Protein AF-A0A2I0Z1G9-F1 (afdb_monomer_lite)

Organism: Lactiplantibacillus pentosus (NCBI:txid1589)

Radius of gyration: 17.46 Å; chains: 1; bounding box: 32×21×58 Å

Sequence (108 aa):
MTLTNQETDYLLNLLTNQMLNLLSRVTRWQTHSLSQSQYDQQVAETLQPELTLLSTLTEKLGPQASDTAQLGAIQVGLAKLQAATTYQLTTEQLAQANERRLHRHFRD

Structure (mmCIF, N/CA/C/O backbone):
data_AF-A0A2I0Z1G9-F1
#
_entry.id   AF-A0A2I0Z1G9-F1
#
loop_
_atom_site.group_PDB
_atom_site.id
_atom_site.type_symbol
_atom_site.label_atom_id
_atom_site.label_alt_id
_atom_site.label_comp_id
_atom_site.label_asym_id
_atom_site.label_entity_id
_atom_site.label_seq_id
_atom_site.pdbx_PDB_ins_code
_atom_site.Cartn_x
_atom_site.Cartn_y
_atom_site.Cartn_z
_atom_site.occupancy
_atom_site.B_iso_or_equiv
_atom_site.auth_seq_id
_atom_site.auth_comp_id
_atom_site.auth_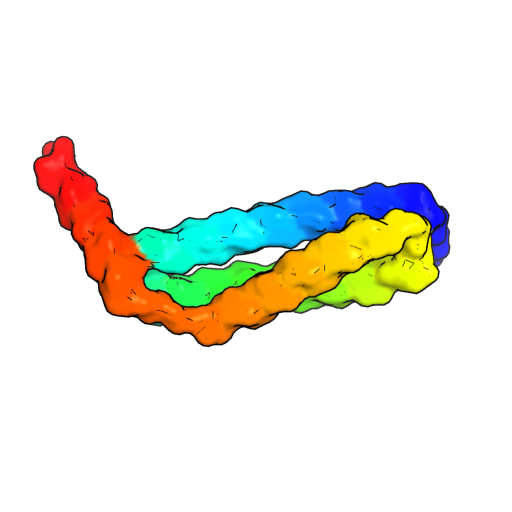asym_id
_atom_site.auth_atom_id
_atom_site.pdbx_PDB_model_num
ATOM 1 N N . MET A 1 1 ? -8.630 12.957 25.163 1.00 64.19 1 MET A N 1
ATOM 2 C CA . MET A 1 1 ? -10.001 12.661 24.703 1.00 64.19 1 MET A CA 1
ATOM 3 C C . MET A 1 1 ? -10.009 11.198 24.293 1.00 64.19 1 MET A C 1
ATOM 5 O O . MET A 1 1 ? -9.100 10.811 23.570 1.00 64.19 1 MET A O 1
ATOM 9 N N . THR A 1 2 ? -10.917 10.389 24.832 1.00 84.56 2 THR A N 1
ATOM 10 C CA . THR A 1 2 ? -1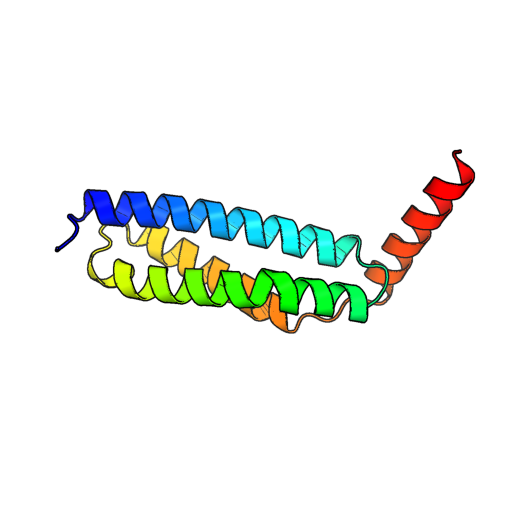1.005 8.948 24.534 1.00 84.56 2 THR A CA 1
ATOM 11 C C . THR A 1 2 ? -12.123 8.753 23.521 1.00 84.56 2 THR A C 1
ATOM 13 O O . THR A 1 2 ? -13.211 9.278 23.747 1.00 84.56 2 THR A O 1
ATOM 16 N N . LEU A 1 3 ? -11.849 8.063 22.414 1.00 90.06 3 LEU A N 1
ATOM 17 C CA . LEU A 1 3 ? -12.861 7.744 21.409 1.00 90.06 3 LEU A CA 1
ATOM 18 C C . LEU A 1 3 ? -13.785 6.642 21.935 1.00 90.06 3 LEU A C 1
ATOM 20 O O . LEU A 1 3 ? -13.357 5.751 22.671 1.00 90.06 3 LEU A O 1
ATOM 24 N N . THR A 1 4 ? -15.054 6.704 21.559 1.00 94.19 4 THR A N 1
ATOM 25 C CA . THR A 1 4 ? -15.983 5.582 21.706 1.00 94.19 4 THR A CA 1
ATOM 26 C C . THR A 1 4 ? -15.651 4.484 20.695 1.00 94.19 4 THR A C 1
ATOM 28 O O . THR A 1 4 ? -15.041 4.746 19.659 1.00 94.19 4 THR A O 1
ATOM 31 N N . ASN A 1 5 ? -16.105 3.253 20.947 1.00 92.69 5 ASN A N 1
ATOM 32 C CA . ASN A 1 5 ? -15.926 2.149 19.997 1.00 92.69 5 ASN A CA 1
ATOM 33 C C . ASN A 1 5 ? -16.505 2.490 18.613 1.00 92.69 5 ASN A C 1
ATOM 35 O O . ASN A 1 5 ? -15.869 2.230 17.601 1.00 92.69 5 ASN A O 1
ATOM 39 N N . GLN A 1 6 ? -17.669 3.148 18.565 1.00 92.75 6 GLN A N 1
ATOM 40 C CA . GLN A 1 6 ? -18.306 3.538 17.305 1.00 92.75 6 GLN A CA 1
ATOM 41 C C . GLN A 1 6 ? -17.493 4.590 16.535 1.00 92.75 6 GLN A C 1
ATOM 43 O O . GLN A 1 6 ? -17.380 4.503 15.314 1.00 92.75 6 GLN A O 1
ATOM 48 N N . GLU A 1 7 ? -16.919 5.580 17.225 1.00 94.88 7 GLU A N 1
ATOM 49 C CA . GLU A 1 7 ? -16.020 6.555 16.594 1.00 94.88 7 GLU A CA 1
ATOM 50 C C . GLU A 1 7 ? -14.740 5.880 16.094 1.00 94.88 7 GLU A C 1
ATOM 52 O O . GLU A 1 7 ? -14.288 6.168 14.987 1.00 94.88 7 GLU A O 1
ATOM 57 N N . THR A 1 8 ? -14.186 4.944 16.867 1.00 94.81 8 THR A N 1
ATOM 58 C CA . THR A 1 8 ? -13.025 4.144 16.466 1.00 94.81 8 THR A CA 1
ATOM 59 C C . THR A 1 8 ? -13.312 3.321 15.212 1.00 94.81 8 THR A C 1
ATOM 61 O O . THR A 1 8 ? -12.556 3.416 14.247 1.00 94.81 8 THR A O 1
ATOM 64 N N . ASP A 1 9 ? -14.417 2.575 15.174 1.00 93.44 9 ASP A N 1
ATOM 65 C CA . ASP A 1 9 ? -14.793 1.756 14.016 1.00 93.44 9 ASP A CA 1
ATOM 66 C C . ASP A 1 9 ? -15.088 2.631 12.782 1.00 93.44 9 ASP A C 1
ATOM 68 O O . ASP A 1 9 ? -14.685 2.311 11.662 1.00 93.44 9 ASP A O 1
ATOM 72 N N . TYR A 1 10 ? -15.701 3.807 12.971 1.00 95.38 10 TYR A N 1
ATOM 73 C CA . TYR A 1 10 ? -15.873 4.783 11.891 1.00 95.38 10 TYR A CA 1
ATOM 74 C C . TYR A 1 10 ? -14.527 5.251 11.316 1.00 95.38 10 TYR A C 1
ATOM 76 O O . TYR A 1 10 ? -14.350 5.292 10.095 1.00 95.38 10 TYR A O 1
ATOM 84 N N . LEU A 1 11 ? -13.553 5.574 12.172 1.00 96.25 11 LEU A N 1
ATOM 85 C CA . LEU A 1 11 ? -12.214 5.964 11.731 1.00 96.25 11 LEU A CA 1
ATOM 86 C C . LEU A 1 11 ? -11.480 4.806 11.043 1.00 96.25 11 LEU A C 1
ATOM 88 O O . LEU A 1 11 ? -10.857 5.025 10.005 1.00 96.25 11 LEU A O 1
ATOM 92 N N . LEU A 1 12 ? -11.596 3.575 11.548 1.00 95.94 12 LEU A N 1
ATOM 93 C CA . LEU A 1 12 ? -11.046 2.386 10.891 1.00 95.94 12 LEU A CA 1
ATOM 94 C C . LEU A 1 12 ? -11.654 2.173 9.500 1.00 95.94 12 LEU A C 1
ATOM 96 O O . LEU A 1 12 ? -10.935 1.815 8.565 1.00 95.94 12 LEU A O 1
ATOM 100 N N . ASN A 1 13 ? -12.936 2.479 9.304 1.00 95.69 13 ASN A N 1
ATOM 101 C CA . ASN A 1 13 ? -13.548 2.458 7.977 1.00 95.69 13 ASN A CA 1
ATOM 102 C C . ASN A 1 13 ? -12.934 3.493 7.024 1.00 95.69 13 ASN A C 1
ATOM 104 O O . ASN A 1 13 ? -12.617 3.180 5.874 1.00 95.69 13 ASN A O 1
ATOM 108 N N . LEU A 1 14 ? -12.682 4.713 7.501 1.00 96.38 14 LEU A N 1
ATOM 109 C CA . LEU A 1 14 ? -11.979 5.720 6.702 1.00 96.38 14 LEU A CA 1
ATOM 110 C C . LEU A 1 14 ? -10.554 5.272 6.340 1.00 96.38 14 LEU A C 1
ATOM 112 O O . LEU A 1 14 ? -10.147 5.406 5.184 1.00 96.38 14 LEU A O 1
ATOM 116 N N . LEU A 1 15 ? -9.824 4.675 7.287 1.00 96.75 15 LEU A N 1
ATOM 117 C CA . LEU A 1 15 ? -8.495 4.112 7.026 1.00 96.75 15 LEU A CA 1
ATOM 118 C C . LEU A 1 15 ? -8.549 2.945 6.034 1.00 96.75 15 LEU A C 1
ATOM 120 O O . LEU A 1 15 ? -7.693 2.850 5.157 1.00 96.75 15 LEU A O 1
ATOM 124 N N . THR A 1 16 ? -9.583 2.104 6.104 1.00 96.06 16 THR A N 1
ATOM 125 C CA . THR A 1 16 ? -9.811 1.018 5.138 1.00 96.06 16 THR A CA 1
ATOM 126 C C . THR A 1 16 ? -9.957 1.574 3.721 1.00 96.06 16 THR A C 1
ATOM 128 O O . THR A 1 16 ? -9.319 1.081 2.791 1.00 96.06 16 THR A O 1
ATOM 131 N N . ASN A 1 17 ? -10.736 2.644 3.543 1.00 96.50 17 ASN A N 1
ATOM 132 C CA . ASN A 1 17 ? -10.906 3.283 2.237 1.00 96.50 17 ASN A CA 1
ATOM 133 C C . ASN A 1 17 ? -9.592 3.871 1.705 1.00 96.50 17 ASN A C 1
ATOM 135 O O . ASN A 1 17 ? -9.275 3.699 0.524 1.00 96.50 17 ASN A O 1
ATOM 139 N N . GLN A 1 18 ? -8.800 4.511 2.570 1.00 97.06 18 GLN A N 1
ATOM 140 C CA . GLN A 1 18 ? -7.486 5.030 2.186 1.00 97.06 18 GLN A CA 1
ATOM 141 C C . GLN A 1 18 ? -6.534 3.898 1.778 1.00 97.06 18 GLN A C 1
ATOM 143 O O . GLN A 1 18 ? -5.884 3.973 0.736 1.00 97.06 18 GLN A O 1
ATOM 148 N N . MET A 1 19 ? -6.509 2.805 2.539 1.00 98.06 19 MET A N 1
ATOM 149 C CA . MET A 1 19 ? -5.716 1.618 2.226 1.00 98.06 19 MET A CA 1
ATOM 150 C C . MET A 1 19 ? -6.098 1.023 0.861 1.00 98.06 19 MET A C 1
ATOM 152 O O . MET A 1 19 ? -5.220 0.725 0.050 1.00 98.06 19 MET A O 1
ATOM 156 N N . LEU A 1 20 ? -7.395 0.887 0.566 1.00 97.69 20 LEU A N 1
ATOM 157 C CA . LEU A 1 20 ? -7.871 0.407 -0.737 1.00 97.69 20 LEU A CA 1
ATOM 158 C C . LEU A 1 20 ? -7.477 1.355 -1.882 1.00 97.69 20 LEU A C 1
ATOM 160 O O . LEU A 1 20 ? -7.100 0.895 -2.964 1.00 97.69 20 LEU A O 1
ATOM 164 N N . ASN A 1 21 ? -7.497 2.672 -1.647 1.00 98.06 21 ASN A N 1
ATOM 165 C CA . ASN A 1 21 ? -7.017 3.660 -2.615 1.00 98.06 21 ASN A CA 1
ATOM 166 C C . ASN A 1 21 ? -5.524 3.464 -2.925 1.00 98.06 21 ASN A C 1
ATOM 168 O O . ASN A 1 21 ? -5.139 3.411 -4.096 1.00 98.06 21 ASN A O 1
ATOM 172 N N . LEU A 1 22 ? -4.694 3.294 -1.891 1.00 98.06 22 LEU A N 1
ATOM 173 C CA . LEU A 1 22 ? -3.260 3.042 -2.044 1.00 98.06 22 LEU A CA 1
ATOM 174 C C . LEU A 1 22 ? -2.991 1.727 -2.786 1.00 98.06 22 LEU A C 1
ATOM 176 O O . LEU A 1 22 ? -2.169 1.711 -3.698 1.00 98.06 22 LEU A O 1
ATOM 180 N N . LEU A 1 23 ? -3.729 0.652 -2.487 1.00 98.19 23 LEU A N 1
ATOM 181 C CA . LEU A 1 23 ? -3.604 -0.625 -3.206 1.00 98.19 23 LEU A CA 1
ATOM 182 C C . LEU A 1 23 ? -3.925 -0.469 -4.703 1.00 98.19 23 LEU A C 1
ATOM 184 O O . LEU A 1 23 ? -3.221 -1.009 -5.562 1.00 98.19 23 LEU A O 1
ATOM 188 N N . SER A 1 24 ? -4.951 0.319 -5.033 1.00 98.31 24 SER A N 1
ATOM 189 C CA . SER A 1 24 ? -5.292 0.659 -6.419 1.00 98.31 24 SER A CA 1
ATOM 190 C C . SER A 1 24 ? -4.188 1.477 -7.105 1.00 98.31 24 SER A C 1
ATOM 192 O O . SER A 1 24 ? -3.825 1.20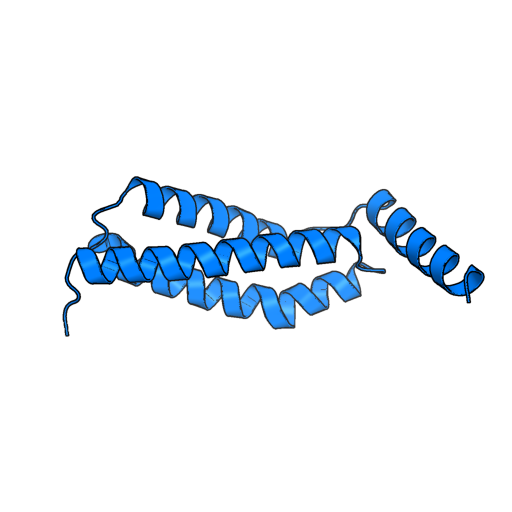4 -8.252 1.00 98.31 24 SER A O 1
ATOM 194 N N . ARG A 1 25 ? -3.585 2.452 -6.408 1.00 97.94 25 ARG A N 1
ATOM 195 C CA . ARG A 1 25 ? -2.425 3.213 -6.913 1.00 97.94 25 ARG A CA 1
ATOM 196 C C . ARG A 1 25 ? -1.225 2.313 -7.183 1.00 97.94 25 ARG A C 1
ATOM 198 O O . ARG A 1 25 ? -0.705 2.357 -8.292 1.00 97.94 25 ARG A O 1
ATOM 205 N N . VAL A 1 26 ? -0.862 1.456 -6.231 1.00 98.12 26 VAL A N 1
ATOM 206 C CA . VAL A 1 26 ? 0.216 0.469 -6.381 1.00 98.12 26 VAL A CA 1
ATOM 207 C C . VAL A 1 26 ? -0.016 -0.402 -7.608 1.00 98.12 26 VAL A C 1
ATOM 209 O O . VAL A 1 26 ? 0.870 -0.512 -8.449 1.00 98.12 26 VAL A O 1
ATOM 212 N N . THR A 1 27 ? -1.224 -0.944 -7.771 1.00 97.25 27 THR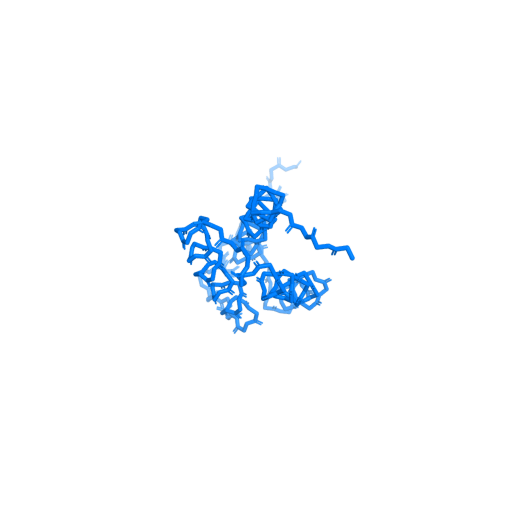 A N 1
ATOM 213 C CA . THR A 1 27 ? -1.572 -1.768 -8.940 1.00 97.25 27 THR A CA 1
ATOM 214 C C . THR A 1 27 ? -1.379 -0.996 -10.249 1.00 97.25 27 THR A C 1
ATOM 216 O O . THR A 1 27 ? -0.856 -1.532 -11.229 1.00 97.25 27 THR A O 1
ATOM 219 N N . ARG A 1 28 ? -1.753 0.291 -10.284 1.00 96.88 28 ARG A N 1
ATOM 220 C CA . ARG A 1 28 ? -1.515 1.151 -11.454 1.00 96.88 28 ARG A CA 1
ATOM 221 C C . ARG A 1 28 ? -0.031 1.380 -11.709 1.00 96.88 28 ARG A C 1
ATOM 223 O O . ARG A 1 28 ? 0.389 1.243 -12.852 1.00 96.88 28 ARG A O 1
ATOM 230 N N . TRP A 1 29 ? 0.766 1.677 -10.689 1.00 97.56 29 TRP A N 1
ATOM 231 C CA . TRP A 1 29 ? 2.211 1.853 -10.853 1.00 97.56 29 TRP A CA 1
ATOM 232 C C . TRP A 1 29 ? 2.885 0.564 -11.333 1.00 97.56 29 TRP A C 1
ATOM 234 O O . TRP A 1 29 ? 3.646 0.600 -12.292 1.00 97.56 29 TRP A O 1
ATOM 244 N N . GLN A 1 30 ? 2.514 -0.591 -10.774 1.00 96.69 30 GLN A N 1
ATOM 245 C CA . GLN A 1 30 ? 3.025 -1.899 -11.202 1.00 96.69 30 GLN A CA 1
ATOM 246 C C . GLN A 1 30 ? 2.718 -2.228 -12.669 1.00 96.69 30 GLN A C 1
ATOM 248 O O . GLN A 1 30 ? 3.421 -3.014 -13.295 1.00 96.69 30 GLN A O 1
ATOM 253 N N . THR A 1 31 ? 1.661 -1.636 -13.229 1.00 94.94 31 THR A N 1
ATOM 254 C CA . THR A 1 31 ? 1.207 -1.906 -14.600 1.00 94.94 31 THR A CA 1
ATOM 255 C C . THR A 1 31 ? 1.576 -0.819 -15.607 1.00 94.94 31 THR A C 1
ATOM 257 O O . THR A 1 31 ? 1.502 -1.081 -16.808 1.00 94.94 31 THR A O 1
ATOM 260 N N . HIS A 1 32 ? 1.927 0.390 -15.158 1.00 95.06 32 HIS A N 1
ATOM 261 C CA . HIS A 1 32 ? 2.118 1.559 -16.028 1.00 95.06 32 HIS A CA 1
ATOM 262 C C . HIS A 1 32 ? 3.467 2.261 -15.867 1.00 95.06 32 HIS A C 1
ATOM 264 O O . HIS A 1 32 ? 3.792 3.095 -16.714 1.00 95.06 32 HIS A O 1
ATOM 270 N N . SER A 1 33 ? 4.246 1.960 -14.827 1.00 96.44 33 SER A N 1
ATOM 271 C CA . SER A 1 33 ? 5.607 2.482 -14.715 1.00 96.44 33 SER A CA 1
ATOM 272 C C . SER A 1 33 ? 6.465 1.972 -15.873 1.00 96.44 33 SER A C 1
ATOM 274 O O . SER A 1 33 ? 6.469 0.787 -16.198 1.00 96.44 33 SER A O 1
ATOM 276 N N . LEU A 1 34 ? 7.190 2.889 -16.510 1.00 95.94 34 LEU A N 1
ATOM 277 C CA . LEU A 1 34 ? 8.035 2.629 -17.676 1.00 95.94 34 LEU A CA 1
ATOM 278 C C . LEU A 1 34 ? 9.422 2.100 -17.289 1.00 95.94 34 LEU A C 1
ATOM 280 O O . LEU A 1 34 ? 10.139 1.571 -18.138 1.00 95.94 34 LEU A O 1
ATOM 284 N N . SER A 1 35 ? 9.799 2.253 -16.020 1.00 97.00 35 SER A N 1
ATOM 285 C CA . SER A 1 35 ? 11.041 1.765 -15.429 1.00 97.00 35 SER A CA 1
ATOM 286 C C . SER A 1 35 ? 10.843 1.435 -13.950 1.00 97.00 35 SER A C 1
ATOM 288 O O . SER A 1 35 ? 9.912 1.933 -13.307 1.00 97.00 35 SER A O 1
ATOM 290 N N . GLN A 1 36 ? 11.769 0.652 -13.390 1.00 97.88 36 GLN A N 1
ATOM 291 C CA . GLN A 1 36 ? 11.834 0.423 -11.946 1.00 97.88 36 GLN A CA 1
ATOM 292 C C . GLN A 1 36 ? 12.024 1.739 -11.182 1.00 97.88 36 GLN A C 1
ATOM 294 O O . GLN A 1 36 ? 11.296 2.003 -10.236 1.00 97.88 36 GLN A O 1
ATOM 299 N N . SER A 1 37 ? 12.910 2.623 -11.656 1.00 98.19 37 SER A N 1
ATOM 300 C CA . SER A 1 37 ? 13.152 3.919 -11.010 1.00 98.19 37 SER A CA 1
ATOM 301 C C . SER A 1 37 ? 11.896 4.789 -10.904 1.00 98.19 37 SER A C 1
ATOM 303 O O . SER A 1 37 ? 11.711 5.477 -9.905 1.00 98.19 37 SER A O 1
ATOM 305 N N . GLN A 1 38 ? 11.003 4.740 -11.900 1.00 97.69 38 GLN A N 1
ATOM 306 C CA . GLN A 1 38 ? 9.730 5.456 -11.844 1.00 97.69 38 GLN A CA 1
ATOM 307 C C . GLN A 1 38 ? 8.796 4.860 -10.782 1.00 97.69 38 GLN A C 1
ATOM 309 O O . GLN A 1 38 ? 8.114 5.603 -10.080 1.00 97.69 38 GLN A O 1
ATOM 314 N N . TYR A 1 39 ? 8.753 3.530 -10.663 1.00 98.50 39 TYR A N 1
ATOM 315 C CA . TYR A 1 39 ? 8.001 2.863 -9.602 1.00 98.50 39 TYR A CA 1
ATOM 316 C C . TYR A 1 39 ? 8.554 3.219 -8.218 1.00 98.50 39 TYR A C 1
ATOM 318 O O . TYR A 1 39 ? 7.792 3.658 -7.359 1.00 98.50 39 TYR A O 1
ATOM 326 N N . ASP A 1 40 ? 9.870 3.118 -8.037 1.00 98.62 40 ASP A N 1
ATOM 327 C CA . ASP A 1 40 ? 10.549 3.424 -6.775 1.00 98.62 40 ASP A CA 1
ATOM 328 C C . ASP A 1 40 ? 10.306 4.873 -6.340 1.00 98.62 40 ASP A C 1
ATOM 330 O O . ASP A 1 40 ? 10.063 5.136 -5.164 1.00 98.62 40 ASP A O 1
ATOM 334 N N . GLN A 1 41 ? 10.291 5.815 -7.288 1.00 98.44 41 GLN A N 1
ATOM 335 C CA . GLN A 1 41 ? 9.966 7.210 -7.003 1.00 98.44 41 GLN A CA 1
ATOM 336 C C . GLN A 1 41 ? 8.532 7.369 -6.471 1.00 98.44 41 GLN A C 1
ATOM 338 O O . GLN A 1 41 ? 8.327 8.032 -5.457 1.00 98.44 41 GLN A O 1
ATOM 343 N N . GLN A 1 42 ? 7.536 6.727 -7.097 1.00 98.38 42 GLN A N 1
ATOM 344 C CA . GLN A 1 42 ? 6.147 6.757 -6.608 1.00 98.38 42 GLN A CA 1
ATOM 345 C C . GLN A 1 42 ? 6.016 6.122 -5.218 1.00 98.38 42 GLN A C 1
ATOM 347 O O . GLN A 1 42 ? 5.266 6.609 -4.366 1.00 98.38 42 GLN A O 1
ATOM 352 N N . VAL A 1 43 ? 6.767 5.047 -4.972 1.00 98.56 43 VAL A N 1
ATOM 353 C CA . VAL A 1 43 ? 6.827 4.409 -3.658 1.00 98.56 43 VAL A CA 1
ATOM 354 C C . VAL A 1 43 ? 7.382 5.377 -2.614 1.00 98.56 43 VAL A C 1
ATOM 356 O O . VAL A 1 43 ? 6.735 5.580 -1.587 1.00 98.56 43 VAL A O 1
ATOM 359 N N . ALA A 1 44 ? 8.531 5.997 -2.882 1.00 98.44 44 ALA A N 1
ATOM 360 C CA . ALA A 1 44 ? 9.204 6.889 -1.943 1.00 98.44 44 ALA A CA 1
ATOM 361 C C . ALA A 1 44 ? 8.397 8.167 -1.662 1.00 98.44 44 ALA A C 1
ATOM 363 O O . ALA A 1 44 ? 8.255 8.574 -0.511 1.00 98.44 44 ALA A O 1
ATOM 364 N N . GLU A 1 45 ? 7.840 8.789 -2.703 1.00 97.88 45 GLU A N 1
ATOM 365 C CA . GLU A 1 45 ? 7.137 10.071 -2.587 1.00 97.88 45 GLU A CA 1
ATOM 366 C C . GLU A 1 45 ? 5.711 9.927 -2.046 1.00 97.88 45 GLU A C 1
ATOM 368 O O . GLU A 1 45 ? 5.199 10.851 -1.418 1.00 97.88 45 GLU A O 1
ATOM 373 N N . THR A 1 46 ? 5.047 8.793 -2.298 1.00 97.31 46 THR A N 1
ATOM 374 C CA . THR A 1 46 ? 3.623 8.620 -1.966 1.00 97.31 46 THR A CA 1
ATOM 375 C C . THR A 1 46 ? 3.361 7.429 -1.054 1.00 97.31 46 THR A C 1
ATOM 377 O O . THR A 1 46 ? 2.735 7.594 -0.011 1.00 97.31 46 THR A O 1
ATOM 380 N N . LEU A 1 47 ? 3.791 6.217 -1.421 1.00 98.31 47 LEU A N 1
ATOM 381 C CA . LEU A 1 47 ? 3.393 5.013 -0.679 1.00 98.31 47 LEU A CA 1
ATOM 382 C C . LEU A 1 47 ? 3.953 4.992 0.741 1.00 98.31 47 LEU A C 1
ATOM 384 O O . LEU A 1 47 ? 3.217 4.724 1.683 1.00 98.31 47 LEU A O 1
ATOM 388 N N . GLN A 1 48 ? 5.249 5.242 0.891 1.00 98.12 48 GLN A N 1
ATOM 389 C CA . GLN A 1 48 ? 5.957 5.129 2.163 1.00 98.12 48 GLN A CA 1
ATOM 390 C C . GLN A 1 48 ? 5.441 6.093 3.248 1.00 98.12 48 GLN A C 1
ATOM 392 O O . GLN A 1 48 ? 5.178 5.622 4.362 1.00 98.12 48 GLN A O 1
ATOM 397 N N . PRO A 1 49 ? 5.235 7.401 2.975 1.00 98.12 49 PRO A N 1
ATOM 398 C CA . PRO A 1 49 ? 4.675 8.303 3.982 1.00 98.12 49 PRO A CA 1
ATOM 399 C C . PRO A 1 49 ? 3.230 7.941 4.353 1.00 98.12 49 PRO A C 1
ATOM 401 O O . PRO A 1 49 ? 2.893 7.896 5.537 1.00 98.12 49 PRO A O 1
ATOM 404 N N . GLU A 1 50 ? 2.392 7.608 3.368 1.00 98.06 50 GLU A N 1
ATOM 405 C CA . GLU A 1 50 ? 0.996 7.216 3.595 1.00 98.06 50 GLU A CA 1
ATOM 406 C C . GLU A 1 50 ? 0.887 5.910 4.389 1.00 98.06 50 GLU A C 1
ATOM 408 O O . GLU A 1 50 ? 0.120 5.822 5.346 1.00 98.06 50 GLU A O 1
ATOM 413 N N . LEU A 1 51 ? 1.701 4.909 4.045 1.00 98.12 51 LEU A N 1
ATOM 414 C CA . LEU A 1 51 ? 1.772 3.639 4.762 1.00 98.12 51 LEU A CA 1
ATOM 415 C C . LEU A 1 51 ? 2.207 3.842 6.217 1.00 98.12 51 LEU A C 1
ATOM 417 O O . LEU A 1 51 ? 1.628 3.241 7.117 1.00 98.12 51 LEU A O 1
ATOM 421 N N . THR A 1 52 ? 3.184 4.717 6.461 1.00 98.06 52 THR A N 1
ATOM 422 C CA . THR A 1 52 ? 3.652 5.032 7.819 1.00 98.06 52 THR A CA 1
ATOM 423 C C . THR A 1 52 ? 2.524 5.617 8.670 1.00 98.06 52 THR A C 1
ATOM 425 O O . THR A 1 52 ? 2.309 5.193 9.811 1.00 98.06 52 THR A O 1
ATOM 428 N N . LEU A 1 53 ? 1.769 6.566 8.107 1.00 97.94 53 LEU A N 1
ATOM 429 C CA . LEU A 1 53 ? 0.638 7.189 8.787 1.00 97.94 53 LEU A CA 1
ATOM 430 C C . LEU A 1 53 ? -0.497 6.183 9.021 1.00 97.94 53 LEU A C 1
ATOM 432 O O . LEU A 1 53 ? -1.008 6.092 10.137 1.00 97.94 53 LEU A O 1
ATOM 436 N N . LEU A 1 54 ? -0.859 5.401 8.001 1.00 97.69 54 LEU A N 1
ATOM 437 C CA . LEU A 1 54 ? -1.946 4.425 8.077 1.00 97.69 54 LEU A CA 1
ATOM 438 C C . LEU A 1 54 ? -1.652 3.333 9.111 1.00 97.69 54 LEU A C 1
ATOM 440 O O . LEU A 1 54 ? -2.522 3.033 9.929 1.00 97.69 54 LEU A O 1
ATOM 444 N N . SER A 1 55 ? -0.424 2.804 9.143 1.00 97.56 55 SER A N 1
ATOM 445 C CA . SER A 1 55 ? 0.021 1.839 10.158 1.00 97.56 55 SER A CA 1
ATOM 446 C C . SER A 1 55 ? -0.060 2.433 11.563 1.00 97.56 55 SER A C 1
ATOM 448 O O . SER A 1 55 ? -0.705 1.860 12.437 1.00 97.56 55 SER A O 1
ATOM 450 N N . THR A 1 56 ? 0.492 3.635 11.760 1.00 98.06 56 THR A N 1
ATOM 451 C CA . THR A 1 56 ? 0.498 4.309 13.069 1.00 98.06 56 THR A CA 1
ATOM 452 C C . THR A 1 56 ? -0.918 4.575 13.589 1.00 98.06 56 THR A C 1
ATOM 454 O O . THR A 1 56 ? -1.196 4.409 14.776 1.00 98.06 56 THR A O 1
ATOM 457 N N . LEU A 1 57 ? -1.830 5.027 12.723 1.00 97.06 57 LEU A N 1
ATOM 458 C CA . LEU A 1 57 ? -3.218 5.288 13.110 1.00 97.06 57 LEU A CA 1
ATOM 459 C C . LEU A 1 57 ? -3.971 3.988 13.402 1.00 97.06 57 LEU A C 1
ATOM 461 O O . LEU A 1 57 ? -4.705 3.926 14.385 1.00 97.06 57 LEU A O 1
ATOM 465 N N . THR A 1 58 ? -3.743 2.941 12.608 1.00 96.00 58 THR A N 1
ATOM 466 C CA . THR A 1 58 ? -4.349 1.621 12.837 1.00 96.00 58 THR A CA 1
ATOM 467 C C . THR A 1 58 ? -3.897 1.030 14.172 1.00 96.00 58 THR A C 1
ATOM 469 O O . THR A 1 58 ? -4.730 0.546 14.932 1.00 96.00 58 THR A O 1
ATOM 472 N N . GLU A 1 59 ? -2.609 1.126 14.511 1.00 95.94 59 GLU A N 1
ATOM 473 C CA . GLU A 1 59 ? -2.078 0.675 15.805 1.00 95.94 59 GLU A CA 1
ATOM 474 C C . GLU A 1 59 ? -2.691 1.434 16.987 1.00 95.94 59 GLU A C 1
ATOM 476 O O . GLU A 1 59 ? -3.034 0.827 18.000 1.00 95.94 59 GLU A O 1
ATOM 481 N N . LYS A 1 60 ? -2.880 2.754 16.859 1.00 95.50 60 LYS A N 1
ATOM 482 C CA . LYS A 1 60 ? -3.503 3.579 17.907 1.00 95.50 60 LYS A CA 1
ATOM 483 C C . LYS A 1 60 ? -4.977 3.246 18.129 1.00 95.50 60 LYS A C 1
ATOM 485 O O . LYS A 1 60 ? -5.442 3.308 19.264 1.00 95.50 60 LYS A O 1
ATOM 490 N N . LEU A 1 61 ? -5.703 2.934 17.058 1.00 94.31 61 LEU A N 1
ATOM 491 C CA . LEU A 1 61 ? -7.139 2.646 17.094 1.00 94.31 61 LEU A CA 1
ATOM 492 C C . LEU A 1 61 ? -7.439 1.181 17.446 1.00 94.31 61 LEU A C 1
ATOM 494 O O . LEU A 1 61 ? -8.461 0.899 18.067 1.00 94.31 61 LEU A O 1
ATOM 498 N N . GLY A 1 62 ? -6.538 0.255 17.105 1.00 92.69 62 GLY A N 1
ATOM 499 C CA . GLY A 1 62 ? -6.717 -1.191 17.265 1.00 92.69 62 GLY A CA 1
ATOM 500 C C . GLY A 1 62 ? -7.209 -1.656 18.645 1.00 92.69 62 GLY A C 1
ATOM 501 O O . GLY A 1 62 ? -8.139 -2.456 18.686 1.00 92.69 62 GLY A O 1
ATOM 502 N N . PRO A 1 63 ? -6.675 -1.154 19.778 1.00 92.56 63 PRO A N 1
ATOM 503 C CA . PRO A 1 63 ? -7.117 -1.576 21.112 1.00 92.56 63 PRO A CA 1
ATOM 504 C C . PRO A 1 63 ? -8.576 -1.241 21.457 1.00 92.56 63 PRO A C 1
ATOM 506 O O . PRO A 1 63 ? -9.124 -1.826 22.387 1.00 92.56 63 PRO A O 1
ATOM 509 N N . GLN A 1 64 ? -9.189 -0.283 20.755 1.00 91.19 64 GLN A N 1
ATOM 510 C CA . GLN A 1 64 ? -10.570 0.171 20.974 1.00 91.19 64 GLN A CA 1
ATOM 511 C C . GLN A 1 64 ? -11.520 -0.269 19.849 1.00 91.19 64 GLN A C 1
ATOM 513 O O . GLN A 1 64 ? -12.703 0.068 19.882 1.00 91.19 64 GLN A O 1
ATOM 518 N N . ALA A 1 65 ? -11.005 -0.996 18.854 1.00 91.06 65 ALA A N 1
ATOM 519 C CA . ALA A 1 65 ? -11.786 -1.508 17.740 1.00 91.06 65 ALA A CA 1
ATOM 520 C C . ALA A 1 65 ? -12.768 -2.571 18.238 1.00 91.06 65 ALA A C 1
ATOM 522 O O . ALA A 1 65 ? -12.362 -3.529 18.902 1.00 91.06 65 ALA A O 1
ATOM 523 N N . SER A 1 66 ? -14.049 -2.425 17.900 1.00 93.38 66 SER A N 1
ATOM 524 C CA . SER A 1 66 ? -15.044 -3.464 18.179 1.00 93.38 66 SER A CA 1
ATOM 525 C C . SER A 1 66 ? -15.267 -4.371 16.969 1.00 93.38 66 SER A C 1
ATOM 527 O O . SER A 1 66 ? -15.523 -5.568 17.132 1.00 93.38 66 SER A O 1
ATOM 529 N N . ASP A 1 67 ? -15.041 -3.851 15.758 1.00 92.12 67 ASP A N 1
ATOM 530 C CA . ASP A 1 67 ? -15.019 -4.641 14.528 1.00 92.12 67 ASP A CA 1
ATOM 531 C C . ASP A 1 67 ? -13.636 -5.276 14.282 1.00 92.12 67 ASP A C 1
ATOM 533 O O . ASP A 1 67 ? -12.761 -4.763 13.575 1.00 92.12 67 ASP A O 1
ATOM 537 N N . THR A 1 68 ? -13.436 -6.450 14.878 1.00 90.56 68 THR A N 1
ATOM 538 C CA . THR A 1 68 ? -12.200 -7.236 14.717 1.00 90.56 68 THR A CA 1
ATOM 539 C C . THR A 1 68 ? -11.981 -7.744 13.288 1.00 90.56 68 THR A C 1
ATOM 541 O O . THR A 1 68 ? -10.832 -7.933 12.879 1.00 90.56 68 THR A O 1
ATOM 544 N N . ALA A 1 69 ? -13.049 -7.933 12.504 1.00 93.12 69 ALA A N 1
ATOM 545 C CA . ALA A 1 69 ? -12.942 -8.370 11.116 1.00 93.12 69 ALA A CA 1
ATOM 546 C C . ALA A 1 69 ? -12.391 -7.240 10.239 1.00 93.12 69 ALA A C 1
ATOM 548 O O . ALA A 1 69 ? -11.480 -7.464 9.438 1.00 93.12 69 ALA A O 1
ATOM 549 N N . GLN A 1 70 ? -12.882 -6.015 10.441 1.00 91.94 70 GLN A N 1
ATOM 550 C CA . GLN A 1 70 ? -12.352 -4.827 9.784 1.00 91.94 70 GLN A CA 1
ATOM 551 C C . GLN A 1 70 ? -10.896 -4.565 10.175 1.00 91.94 70 GLN A C 1
ATOM 553 O O . GLN A 1 70 ? -10.062 -4.334 9.297 1.00 91.94 70 GLN A O 1
ATOM 558 N N . LEU A 1 71 ? -10.559 -4.668 11.464 1.00 94.06 71 LEU A N 1
ATOM 559 C CA . LEU A 1 71 ? -9.175 -4.522 11.919 1.00 94.06 71 LEU A CA 1
ATOM 560 C C . LEU A 1 71 ? -8.245 -5.548 11.246 1.00 94.06 71 LEU A C 1
ATOM 562 O O . LEU A 1 71 ? -7.178 -5.181 10.749 1.00 94.06 71 LEU A O 1
ATOM 566 N N . GLY A 1 72 ? -8.667 -6.814 11.154 1.00 94.38 72 GLY A N 1
ATOM 567 C CA . GLY A 1 72 ? -7.919 -7.858 10.448 1.00 94.38 72 GLY A CA 1
ATOM 568 C C . GLY A 1 72 ? -7.759 -7.574 8.949 1.00 94.38 72 GLY A C 1
ATOM 569 O O . GLY A 1 72 ? -6.673 -7.750 8.393 1.00 94.38 72 GLY A O 1
ATOM 570 N N . ALA A 1 73 ? -8.805 -7.073 8.285 1.00 94.19 73 ALA A N 1
ATOM 571 C CA . ALA A 1 73 ? -8.744 -6.697 6.873 1.00 94.19 73 ALA A CA 1
ATOM 572 C C . ALA A 1 73 ? -7.737 -5.563 6.616 1.00 94.19 73 ALA A C 1
ATOM 574 O O . ALA A 1 73 ? -6.966 -5.633 5.652 1.00 94.19 73 ALA A O 1
ATOM 575 N N . ILE A 1 74 ? -7.697 -4.556 7.497 1.00 95.94 74 ILE A N 1
ATOM 576 C CA . ILE A 1 74 ? -6.715 -3.468 7.418 1.00 95.94 74 ILE A CA 1
ATOM 577 C C . ILE A 1 74 ? -5.297 -4.016 7.582 1.00 95.94 74 ILE A C 1
ATOM 579 O O . ILE A 1 74 ? -4.424 -3.694 6.781 1.00 95.94 74 ILE A O 1
ATOM 583 N N . GLN A 1 75 ? -5.056 -4.886 8.566 1.00 95.75 75 GLN A N 1
ATOM 584 C CA . GLN A 1 75 ? -3.734 -5.483 8.793 1.00 95.75 75 GLN A CA 1
ATOM 585 C C . GLN A 1 75 ? -3.233 -6.273 7.573 1.00 95.75 75 GLN A C 1
ATOM 587 O O . GLN A 1 75 ? -2.069 -6.152 7.184 1.00 95.75 75 GLN A O 1
ATOM 592 N N . VAL A 1 76 ? -4.113 -7.029 6.909 1.00 97.31 76 VAL A N 1
ATOM 593 C CA . VAL A 1 76 ? -3.770 -7.743 5.669 1.00 97.31 76 VAL A CA 1
ATOM 594 C C . VAL A 1 76 ? -3.423 -6.771 4.540 1.00 97.31 76 VAL A C 1
ATOM 596 O O . VAL A 1 76 ? -2.450 -6.987 3.813 1.00 97.31 76 VAL A O 1
ATOM 599 N N . GLY A 1 77 ? -4.201 -5.704 4.354 1.00 97.69 77 GLY A N 1
ATOM 600 C CA . GLY A 1 77 ? -3.912 -4.729 3.305 1.00 97.69 77 GLY A CA 1
ATOM 601 C C . GLY A 1 77 ? -2.658 -3.897 3.591 1.00 97.69 77 GLY A C 1
ATOM 602 O O . GLY A 1 77 ? -1.882 -3.659 2.667 1.00 97.69 77 GLY A O 1
ATOM 603 N N . LEU A 1 78 ? -2.385 -3.562 4.854 1.00 98.12 78 LEU A N 1
ATOM 604 C CA . LEU A 1 78 ? -1.123 -2.967 5.301 1.00 98.12 78 LEU A CA 1
ATOM 605 C C . LEU A 1 78 ? 0.076 -3.852 4.951 1.00 98.12 78 LEU A C 1
ATOM 607 O O . LEU A 1 78 ? 1.045 -3.362 4.376 1.00 98.12 78 LEU A O 1
ATOM 611 N N . ALA A 1 79 ? -0.006 -5.163 5.198 1.00 98.12 79 ALA A N 1
ATOM 612 C CA . ALA A 1 79 ? 1.052 -6.098 4.817 1.00 98.12 79 ALA A CA 1
ATOM 613 C C . ALA A 1 79 ? 1.287 -6.127 3.293 1.00 98.12 79 ALA A C 1
ATOM 615 O O . ALA A 1 79 ? 2.431 -6.161 2.836 1.00 98.12 79 ALA A O 1
ATOM 616 N N . LYS A 1 80 ? 0.218 -6.052 2.486 1.00 98.31 80 LYS A N 1
ATOM 617 C CA . LYS A 1 80 ? 0.329 -5.960 1.018 1.00 98.31 80 LYS A CA 1
ATOM 618 C C . LYS A 1 80 ? 0.985 -4.655 0.566 1.00 98.31 80 LYS A C 1
ATOM 620 O O . LYS A 1 80 ? 1.834 -4.682 -0.322 1.00 98.31 80 LYS 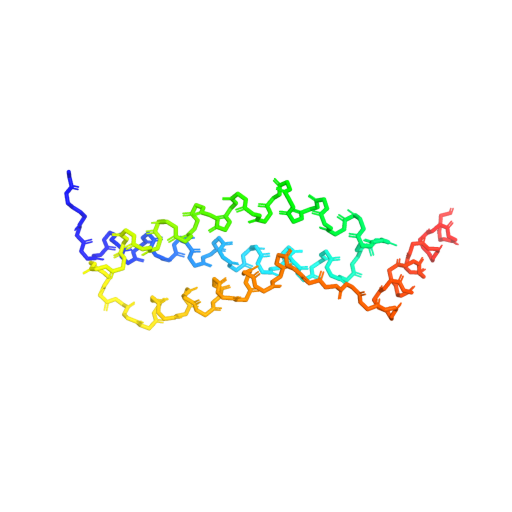A O 1
ATOM 625 N N . LEU A 1 81 ? 0.616 -3.527 1.172 1.00 98.50 81 LEU A N 1
ATOM 626 C CA . LEU A 1 81 ? 1.239 -2.230 0.896 1.00 98.50 81 LEU A CA 1
ATOM 627 C C . LEU A 1 81 ? 2.714 -2.225 1.308 1.00 98.50 81 LEU A C 1
ATOM 629 O O . LEU A 1 81 ? 3.547 -1.729 0.557 1.00 98.50 81 LEU A O 1
ATOM 633 N N . GLN A 1 82 ? 3.057 -2.845 2.439 1.00 98.44 82 GLN A N 1
ATOM 634 C CA . GLN A 1 82 ? 4.443 -3.003 2.870 1.00 98.44 82 GLN A CA 1
ATOM 635 C C . GLN A 1 82 ? 5.254 -3.817 1.861 1.00 98.44 82 GLN A C 1
ATOM 637 O O . GLN A 1 82 ? 6.340 -3.392 1.472 1.00 98.44 82 GLN A O 1
ATOM 642 N N . ALA A 1 83 ? 4.725 -4.943 1.379 1.00 98.31 83 ALA A N 1
ATOM 643 C CA . ALA A 1 83 ? 5.391 -5.738 0.348 1.00 98.31 83 ALA A CA 1
ATOM 644 C C . ALA A 1 83 ? 5.565 -4.956 -0.967 1.00 98.31 83 ALA A C 1
ATOM 646 O O . ALA A 1 83 ? 6.565 -5.115 -1.663 1.00 98.31 83 ALA A O 1
ATOM 647 N N . ALA A 1 84 ? 4.622 -4.069 -1.296 1.00 98.19 84 ALA A N 1
ATOM 648 C CA . ALA A 1 84 ? 4.725 -3.218 -2.474 1.00 98.19 84 ALA A CA 1
ATOM 649 C C . ALA A 1 84 ? 5.892 -2.217 -2.398 1.00 98.19 84 ALA A C 1
ATOM 651 O O . ALA A 1 84 ? 6.415 -1.836 -3.445 1.00 98.19 84 ALA A O 1
ATOM 652 N N . THR A 1 85 ? 6.348 -1.824 -1.201 1.00 98.25 85 THR A N 1
ATOM 653 C CA . THR A 1 85 ? 7.466 -0.869 -1.055 1.00 98.25 85 THR A CA 1
ATOM 654 C C . THR A 1 85 ? 8.800 -1.388 -1.593 1.00 98.25 85 THR A C 1
ATOM 656 O O . THR A 1 85 ? 9.672 -0.598 -1.931 1.00 98.25 85 THR A O 1
ATOM 659 N N . THR A 1 86 ? 8.962 -2.707 -1.699 1.00 97.69 86 THR A N 1
ATOM 660 C CA . THR A 1 86 ? 10.185 -3.355 -2.198 1.00 97.69 86 THR A CA 1
ATOM 661 C C . THR A 1 86 ? 9.943 -4.155 -3.476 1.00 97.69 86 THR A C 1
ATOM 663 O O . THR A 1 86 ? 10.800 -4.931 -3.904 1.00 97.69 86 THR A O 1
ATOM 666 N N . TYR A 1 87 ? 8.772 -3.982 -4.092 1.00 97.94 87 TYR A N 1
ATOM 667 C CA . TYR A 1 87 ? 8.376 -4.729 -5.275 1.00 97.94 87 TYR A CA 1
ATOM 668 C C . TYR A 1 87 ? 9.250 -4.388 -6.484 1.00 97.94 87 TYR A C 1
ATOM 670 O O . TYR A 1 87 ? 9.489 -3.222 -6.795 1.00 97.94 87 TYR A O 1
ATOM 678 N N . GLN A 1 88 ? 9.667 -5.430 -7.199 1.00 98.06 88 GLN A N 1
ATOM 679 C CA . GLN A 1 88 ? 10.416 -5.314 -8.443 1.00 98.06 88 GLN A CA 1
ATOM 680 C C . GLN A 1 88 ? 9.485 -5.591 -9.620 1.00 98.06 88 GLN A C 1
ATOM 682 O O . GLN A 1 88 ? 8.858 -6.651 -9.686 1.00 98.06 88 GLN A O 1
ATOM 687 N N . LEU A 1 89 ? 9.399 -4.635 -10.544 1.00 97.31 89 LEU A N 1
ATOM 688 C CA . LEU A 1 89 ? 8.674 -4.803 -11.793 1.00 97.31 89 LEU A CA 1
ATOM 689 C C . LEU A 1 89 ? 9.315 -5.925 -12.605 1.00 97.31 89 LEU A C 1
ATOM 691 O O . LEU A 1 89 ? 10.529 -5.981 -12.804 1.00 97.31 89 LEU A O 1
ATOM 695 N N . THR A 1 90 ? 8.473 -6.807 -13.119 1.00 97.19 90 THR A N 1
ATOM 696 C CA . THR A 1 90 ? 8.893 -7.858 -14.042 1.00 97.19 90 THR A CA 1
ATOM 697 C C . THR A 1 90 ? 9.224 -7.277 -15.415 1.00 97.19 90 THR A C 1
ATOM 699 O O . THR A 1 90 ? 8.720 -6.225 -15.823 1.00 97.19 90 THR A O 1
ATOM 702 N N . THR A 1 91 ? 10.042 -8.001 -16.177 1.00 95.00 91 THR A N 1
ATOM 703 C CA . THR A 1 91 ? 10.351 -7.660 -17.573 1.00 95.00 91 THR A CA 1
ATOM 704 C C . THR A 1 91 ? 9.090 -7.574 -18.436 1.00 95.00 91 THR A C 1
ATOM 706 O O . THR A 1 91 ? 8.985 -6.683 -19.275 1.00 95.00 91 THR A O 1
ATOM 709 N N . GLU A 1 92 ? 8.105 -8.440 -18.193 1.00 95.19 92 GLU A N 1
ATOM 710 C CA . GLU A 1 92 ? 6.813 -8.430 -18.887 1.00 95.19 92 GLU A CA 1
ATOM 711 C C . GLU A 1 92 ? 5.999 -7.168 -18.587 1.00 95.19 92 GLU A C 1
ATOM 713 O O . GLU A 1 92 ? 5.480 -6.541 -19.510 1.00 95.19 92 GLU A O 1
ATOM 718 N N . GLN A 1 93 ? 5.921 -6.746 -17.321 1.00 94.25 93 GLN A N 1
ATOM 719 C CA . GLN A 1 93 ? 5.231 -5.506 -16.943 1.00 94.25 93 GLN A CA 1
ATOM 720 C C . GLN A 1 93 ? 5.860 -4.286 -17.624 1.00 94.25 93 GLN A C 1
ATOM 722 O O . GLN A 1 93 ? 5.144 -3.450 -18.180 1.00 94.25 93 GLN A O 1
ATOM 727 N N . LEU A 1 94 ? 7.194 -4.211 -17.642 1.00 95.12 94 LEU A N 1
ATOM 728 C CA . LEU A 1 94 ? 7.923 -3.134 -18.313 1.00 95.12 94 LEU A CA 1
ATOM 729 C C . LEU A 1 94 ? 7.701 -3.151 -19.831 1.00 95.12 94 LEU A C 1
ATOM 731 O O . LEU A 1 94 ? 7.482 -2.095 -20.430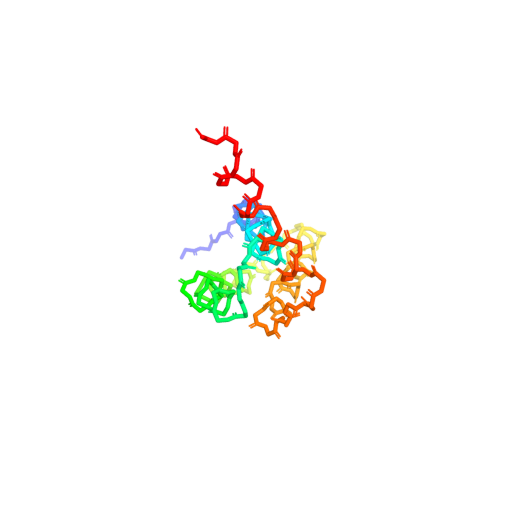 1.00 95.12 94 LEU A O 1
ATOM 735 N N . ALA A 1 95 ? 7.726 -4.327 -20.461 1.00 92.50 95 ALA A N 1
ATOM 736 C CA . ALA A 1 95 ? 7.463 -4.469 -21.891 1.00 92.50 95 ALA A CA 1
ATOM 737 C C . ALA A 1 95 ? 6.041 -4.005 -22.245 1.00 92.50 95 ALA A C 1
ATOM 739 O O . ALA A 1 95 ? 5.871 -3.166 -23.130 1.00 92.50 95 ALA A O 1
ATOM 740 N N . GLN A 1 96 ? 5.034 -4.457 -21.493 1.00 92.50 96 GLN A N 1
ATOM 741 C CA . GLN A 1 96 ? 3.638 -4.062 -21.694 1.00 92.50 96 GLN A CA 1
ATOM 742 C C . GLN A 1 96 ? 3.419 -2.556 -21.495 1.00 92.50 96 GLN A C 1
ATOM 744 O O . GLN A 1 96 ? 2.701 -1.923 -22.272 1.00 92.50 96 GLN A O 1
ATOM 749 N N . ALA A 1 97 ? 4.027 -1.950 -20.470 1.00 92.00 97 ALA A N 1
ATOM 750 C CA . ALA A 1 97 ? 3.909 -0.513 -20.224 1.00 92.00 97 ALA A CA 1
ATOM 751 C C . ALA A 1 97 ? 4.519 0.314 -21.371 1.00 92.00 97 ALA A C 1
ATOM 753 O O . ALA A 1 97 ? 3.917 1.292 -21.831 1.00 92.00 97 ALA A O 1
ATOM 754 N N . ASN A 1 98 ? 5.681 -0.109 -21.877 1.00 89.12 98 ASN A N 1
ATOM 755 C CA . ASN A 1 98 ? 6.348 0.540 -23.003 1.00 89.12 98 ASN A CA 1
ATOM 756 C C . ASN A 1 98 ? 5.575 0.378 -24.315 1.00 89.12 98 ASN A C 1
ATOM 758 O O . ASN A 1 98 ? 5.412 1.354 -25.048 1.00 89.12 98 ASN A O 1
ATOM 762 N N . GLU A 1 99 ? 5.032 -0.807 -24.583 1.00 89.50 99 GLU A N 1
ATOM 763 C CA . GLU A 1 99 ? 4.202 -1.056 -25.759 1.00 89.50 99 GLU A CA 1
ATOM 764 C C . GLU A 1 99 ? 2.957 -0.149 -25.765 1.00 89.50 99 GLU A C 1
ATOM 766 O O . GLU A 1 99 ? 2.681 0.541 -26.748 1.00 89.50 99 GLU A O 1
ATOM 771 N N . ARG A 1 100 ? 2.252 -0.034 -24.630 1.00 87.75 100 ARG A N 1
ATOM 772 C CA . ARG A 1 100 ? 1.109 0.889 -24.482 1.00 87.75 100 ARG A CA 1
ATOM 773 C C . ARG A 1 100 ? 1.490 2.357 -24.689 1.00 87.75 100 ARG A C 1
ATOM 775 O O . ARG A 1 100 ? 0.643 3.162 -25.074 1.00 87.75 100 ARG A O 1
ATOM 782 N N . ARG A 1 101 ? 2.728 2.757 -24.381 1.00 85.62 101 ARG A N 1
ATOM 783 C CA . ARG A 1 101 ? 3.221 4.116 -24.661 1.00 85.62 101 ARG A CA 1
ATOM 784 C C . ARG A 1 101 ? 3.418 4.326 -26.161 1.00 85.62 101 ARG A C 1
ATOM 786 O O . ARG A 1 101 ? 2.974 5.345 -26.678 1.00 85.62 101 ARG A O 1
ATOM 793 N N . LEU A 1 102 ? 4.022 3.360 -26.848 1.00 83.38 102 LEU A N 1
ATOM 794 C CA . LEU A 1 102 ? 4.234 3.418 -28.295 1.00 83.38 102 LEU A CA 1
ATOM 795 C C . LEU A 1 102 ? 2.903 3.478 -29.053 1.00 83.38 102 LEU A C 1
ATOM 797 O O . LEU A 1 102 ? 2.705 4.392 -29.843 1.00 83.38 102 LEU A O 1
ATOM 801 N N . HIS A 1 103 ? 1.947 2.595 -28.744 1.00 84.44 103 HIS A N 1
ATOM 802 C CA . HIS A 1 103 ? 0.627 2.595 -29.397 1.00 84.44 103 HIS A CA 1
ATOM 803 C C . HIS A 1 103 ? -0.172 3.887 -29.199 1.00 84.44 103 HIS A C 1
ATOM 805 O O . HIS A 1 103 ? -1.037 4.188 -30.016 1.00 84.44 103 HIS A O 1
ATOM 811 N N . ARG A 1 104 ? 0.092 4.652 -28.130 1.00 79.19 104 ARG A N 1
ATOM 812 C CA . ARG A 1 104 ? -0.502 5.985 -27.948 1.00 79.19 104 ARG A CA 1
ATOM 813 C C . ARG A 1 104 ? 0.110 7.009 -28.902 1.00 79.19 104 ARG A C 1
ATOM 815 O O . ARG A 1 104 ? -0.634 7.747 -29.522 1.00 79.19 104 ARG A O 1
ATOM 822 N N . HIS A 1 105 ? 1.429 6.986 -29.089 1.00 74.06 105 HIS A N 1
ATOM 823 C CA . HIS A 1 105 ? 2.112 7.895 -30.015 1.00 74.06 105 HIS A CA 1
ATOM 824 C C . HIS A 1 105 ? 1.779 7.661 -31.494 1.00 74.06 105 HIS A C 1
ATOM 826 O O . HIS A 1 105 ? 1.904 8.589 -32.278 1.00 74.06 105 HIS A O 1
ATOM 832 N N . PHE A 1 106 ? 1.377 6.448 -31.885 1.00 70.62 106 PHE A N 1
ATOM 833 C CA . PHE A 1 106 ? 1.001 6.130 -33.272 1.00 70.62 106 PHE A CA 1
ATOM 834 C C . PHE A 1 106 ? -0.492 6.327 -33.579 1.00 70.62 106 PHE A C 1
ATOM 836 O O . PHE A 1 106 ? -0.929 6.028 -34.690 1.00 70.62 106 PHE A O 1
ATOM 843 N N . ARG A 1 107 ? -1.288 6.754 -32.592 1.00 62.47 107 ARG A N 1
ATOM 844 C CA . ARG A 1 107 ? -2.733 6.987 -32.737 1.00 62.47 107 ARG A CA 1
ATOM 845 C C . ARG A 1 107 ? -3.109 8.465 -32.865 1.00 62.47 107 ARG A C 1
ATOM 847 O O . ARG A 1 107 ? -4.253 8.725 -33.236 1.00 62.47 107 ARG A O 1
ATOM 854 N N . ASP A 1 108 ? -2.173 9.359 -32.559 1.00 53.50 108 ASP A N 1
ATOM 855 C CA . ASP A 1 108 ? -2.265 10.811 -32.762 1.00 53.50 108 ASP A CA 1
ATOM 856 C C . ASP A 1 108 ? -1.670 11.196 -34.127 1.00 53.50 108 ASP A C 1
ATOM 858 O O . ASP A 1 108 ? -2.201 12.142 -34.753 1.00 53.50 108 ASP A O 1
#

Foldseek 3Di:
DDDAQVRLQVVLVVLLVVLVVLVVVLVCCLQAPLAQVSLLVCLVVPLVVSLVVSVVSLVVSVVSHPPPVSSVSSVVSSVVSVVSNPDDRDPVSNVNNVVVVVVVVVVD

Secondary structure (DSSP, 8-state):
-PPPHHHHHHHHHHHHHHHHHHHHHHHHHHHH-SSHHHHHHHIIIIIHHHHHHHHHHHHHHGGG-S-HHHHHHHHHHHHHHHHHTTPPPPHHHHHHHHHHHHHHHTT-

pLDDT: mean 93.95, std 7.49, range [53.5, 98.62]